Protein AF-A0A9W8MPR3-F1 (afdb_monomer_lite)

Sequence (102 aa):
MVIKRGTTTGLTVGRANNIFSYARIYDDDGDDKAKTSEEWAILPFDSESGAFSKKGDSGSVIVDGLGRIGDPNITYATPISFVLKRTEENGLHANVNPILTA

pLDDT: mean 85.48, std 9.29, range [52.75, 95.94]

Radius of gyration: 14.95 Å; chains: 1; bounding box: 37×35×35 Å

Secondary structure (DSSP, 8-state):
-EEEEETTTEEEEEEEEEEEEEEEE--TT--S--EEEEEEEEEESSSSS--S--TT-TTPPEEETT--EEEE-SSEEEEHHHHHHHHHHTT-----------

Structure (mmCIF, N/CA/C/O backbone):
data_AF-A0A9W8MPR3-F1
#
_entry.id   AF-A0A9W8MPR3-F1
#
loop_
_atom_site.group_PDB
_atom_site.id
_atom_site.type_symbol
_atom_site.label_atom_id
_atom_site.label_alt_id
_atom_site.label_comp_id
_atom_site.label_asym_id
_atom_site.label_entity_id
_atom_site.label_seq_id
_atom_site.pdbx_PDB_ins_code
_atom_site.Cartn_x
_atom_site.Cartn_y
_atom_site.Cartn_z
_atom_site.occupancy
_atom_site.B_iso_or_equiv
_atom_site.auth_seq_id
_atom_site.auth_comp_id
_atom_site.auth_asym_id
_atom_site.auth_atom_id
_atom_site.pdbx_PDB_model_num
ATOM 1 N N . MET A 1 1 ? -11.075 -4.309 -0.416 1.00 92.94 1 MET A N 1
ATOM 2 C CA . MET A 1 1 ? -10.842 -4.039 1.022 1.00 92.94 1 MET A CA 1
ATOM 3 C C . MET A 1 1 ? -9.415 -4.395 1.337 1.00 92.94 1 MET A C 1
ATOM 5 O O . MET A 1 1 ? -8.935 -5.367 0.776 1.00 92.94 1 MET A O 1
ATOM 9 N N . VAL A 1 2 ? -8.782 -3.641 2.222 1.00 94.50 2 VAL A N 1
ATOM 10 C CA . VAL A 1 2 ? -7.411 -3.888 2.670 1.00 94.50 2 VAL A CA 1
ATOM 11 C C . VAL A 1 2 ? -7.368 -4.027 4.183 1.00 94.50 2 VAL A C 1
ATOM 13 O O . VAL A 1 2 ? -8.203 -3.449 4.880 1.00 94.50 2 VAL A O 1
ATOM 16 N N . ILE A 1 3 ? -6.398 -4.782 4.683 1.00 95.56 3 ILE A N 1
ATOM 17 C CA . ILE A 1 3 ? -6.138 -4.969 6.107 1.00 95.56 3 ILE A CA 1
ATOM 18 C C . ILE A 1 3 ? -4.659 -4.738 6.401 1.00 95.56 3 ILE A C 1
ATOM 20 O O . ILE A 1 3 ? -3.793 -5.044 5.579 1.00 95.56 3 ILE A O 1
ATOM 24 N N . LYS A 1 4 ? -4.377 -4.193 7.582 1.00 95.00 4 LYS A N 1
ATOM 25 C CA . LYS A 1 4 ? -3.021 -3.955 8.073 1.00 95.00 4 LYS A CA 1
ATOM 26 C C . LYS A 1 4 ? -2.961 -4.097 9.587 1.00 95.00 4 LYS A C 1
ATOM 28 O O . LYS A 1 4 ? -3.933 -3.797 10.274 1.00 95.00 4 LYS A O 1
ATOM 33 N N . ARG A 1 5 ? -1.796 -4.481 10.121 1.00 95.56 5 ARG A N 1
ATOM 34 C CA . ARG A 1 5 ? -1.468 -4.330 11.547 1.00 95.56 5 ARG A CA 1
ATOM 35 C C . ARG A 1 5 ? -0.304 -3.354 11.733 1.00 95.56 5 ARG A C 1
ATOM 37 O O . ARG A 1 5 ? 0.837 -3.710 11.470 1.00 95.56 5 ARG A O 1
ATOM 44 N N . GLY A 1 6 ? -0.604 -2.125 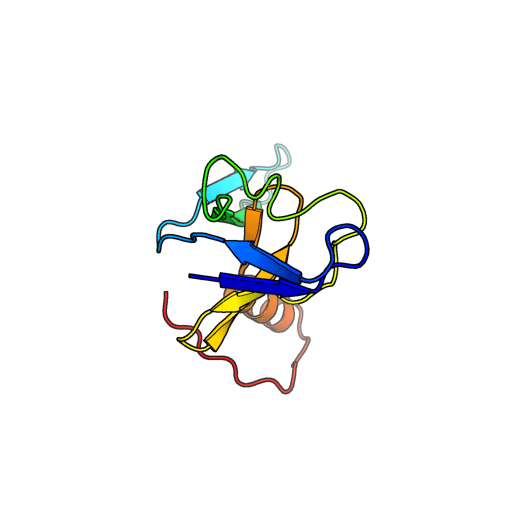12.149 1.00 93.75 6 GLY A N 1
ATOM 45 C CA . GLY A 1 6 ? 0.377 -1.086 12.471 1.00 93.75 6 GLY A CA 1
ATOM 46 C C . GLY A 1 6 ? 0.794 -1.052 13.937 1.00 93.75 6 GLY A C 1
ATOM 47 O O . GLY A 1 6 ? 0.056 -1.507 14.810 1.00 93.75 6 GLY A O 1
ATOM 48 N N . THR A 1 7 ? 1.959 -0.464 14.204 1.00 94.69 7 THR A N 1
ATOM 49 C CA . THR A 1 7 ? 2.472 -0.232 15.564 1.00 94.69 7 THR A CA 1
ATOM 50 C C . THR A 1 7 ? 1.619 0.780 16.328 1.00 94.69 7 THR A C 1
ATOM 52 O O . THR A 1 7 ? 1.413 0.629 17.529 1.00 94.69 7 THR A O 1
ATOM 55 N N . THR A 1 8 ? 1.112 1.812 15.649 1.00 94.38 8 THR A N 1
ATOM 56 C CA . THR A 1 8 ? 0.377 2.920 16.274 1.00 94.38 8 THR A CA 1
ATOM 57 C C . THR A 1 8 ? -1.131 2.729 16.192 1.00 94.38 8 THR A C 1
ATOM 59 O O . THR A 1 8 ? -1.842 3.063 17.137 1.00 94.38 8 THR A O 1
ATOM 62 N N . THR A 1 9 ? -1.638 2.208 15.074 1.00 94.12 9 THR A N 1
ATOM 63 C CA . THR A 1 9 ? -3.086 2.016 14.869 1.00 94.12 9 THR A CA 1
ATOM 64 C C . THR A 1 9 ? -3.589 0.622 15.234 1.00 94.12 9 THR A C 1
ATOM 66 O O . THR A 1 9 ? -4.796 0.424 15.350 1.00 94.12 9 THR A O 1
ATOM 69 N N . GLY A 1 10 ? -2.698 -0.348 15.454 1.00 95.38 10 GLY A N 1
ATOM 70 C CA . GLY A 1 10 ? -3.098 -1.736 15.659 1.00 95.38 10 GLY A CA 1
ATOM 71 C C . GLY A 1 10 ? -3.674 -2.344 14.380 1.00 95.38 10 GLY A C 1
ATOM 72 O O . GLY A 1 10 ? -3.149 -2.125 13.291 1.00 95.38 10 GLY A O 1
ATOM 73 N N . LEU A 1 11 ? -4.719 -3.163 14.509 1.00 95.94 11 LEU A N 1
ATOM 74 C CA . LEU A 1 11 ? -5.389 -3.782 13.364 1.00 95.94 11 LEU A CA 1
ATOM 75 C C . LEU A 1 11 ? -6.388 -2.797 12.746 1.00 95.94 11 LEU A C 1
ATOM 77 O O . LEU A 1 11 ? -7.358 -2.431 13.405 1.00 95.94 11 LEU A O 1
ATOM 81 N N . THR A 1 12 ? -6.188 -2.424 11.485 1.00 95.88 12 THR A N 1
ATOM 82 C CA . THR A 1 12 ? -7.094 -1.539 10.744 1.00 95.88 12 THR A CA 1
ATOM 83 C C . THR A 1 12 ? -7.560 -2.171 9.441 1.00 95.88 12 THR A C 1
ATOM 85 O O . THR A 1 12 ? -6.861 -2.968 8.808 1.00 95.88 12 THR A O 1
ATOM 88 N N . VAL A 1 13 ? -8.777 -1.802 9.043 1.00 95.69 13 VAL A N 1
ATOM 89 C CA . VAL A 1 13 ? -9.411 -2.202 7.787 1.00 95.69 13 VAL A CA 1
ATOM 90 C C . VAL A 1 13 ? -9.716 -0.942 6.989 1.00 95.69 13 VAL A C 1
ATOM 92 O O . VAL A 1 13 ? -10.138 0.070 7.546 1.00 95.69 13 VAL A O 1
ATOM 95 N N . GLY A 1 14 ? -9.470 -0.992 5.684 1.00 94.19 14 GLY A N 1
ATOM 96 C CA . GLY A 1 14 ? -9.621 0.149 4.793 1.00 94.19 14 GLY A CA 1
ATOM 97 C C . GLY A 1 14 ? -10.253 -0.214 3.457 1.00 94.19 14 GLY A C 1
ATOM 98 O O . GLY A 1 14 ? -10.410 -1.385 3.079 1.00 94.19 14 GLY A O 1
ATOM 99 N N . ARG A 1 15 ? -10.611 0.827 2.712 1.00 93.12 15 ARG A N 1
ATOM 100 C CA . ARG A 1 15 ? -11.133 0.735 1.350 1.00 93.12 15 ARG A CA 1
ATOM 101 C C . ARG A 1 15 ? -10.079 1.285 0.408 1.00 93.12 15 ARG A C 1
ATOM 103 O O . ARG A 1 15 ? -9.748 2.462 0.461 1.00 93.12 15 ARG A O 1
ATOM 110 N N . ALA A 1 16 ? -9.581 0.418 -0.455 1.00 90.06 16 ALA A N 1
ATOM 111 C CA . ALA A 1 16 ? -8.680 0.782 -1.529 1.00 90.06 16 ALA A CA 1
ATOM 112 C C . ALA A 1 16 ? -9.392 0.524 -2.861 1.00 90.06 16 ALA A C 1
ATOM 114 O O . ALA A 1 16 ? -10.122 -0.469 -2.979 1.00 90.06 16 ALA A O 1
ATOM 115 N N . ASN A 1 17 ? -9.229 1.429 -3.824 1.00 83.44 17 ASN A N 1
ATOM 116 C CA . ASN A 1 17 ? -9.722 1.261 -5.193 1.00 83.44 17 ASN A CA 1
ATOM 117 C C . ASN A 1 17 ? -8.569 0.812 -6.111 1.00 83.44 17 ASN A C 1
ATOM 119 O O . ASN A 1 17 ? -7.448 0.633 -5.649 1.00 83.44 17 ASN A O 1
ATOM 123 N N . ASN A 1 18 ? -8.832 0.612 -7.401 1.00 81.94 18 ASN A 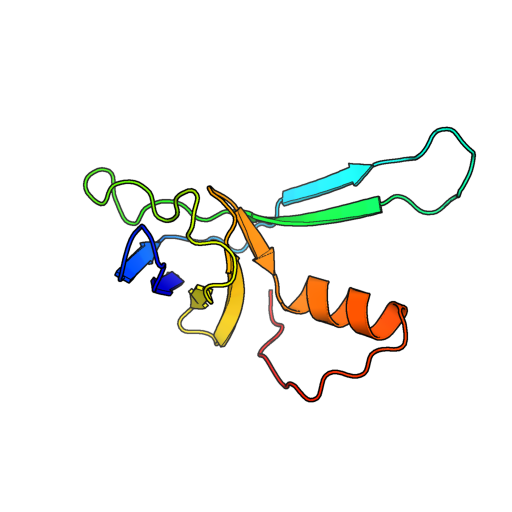N 1
ATOM 124 C CA . ASN A 1 18 ? -7.800 0.210 -8.370 1.00 81.94 18 ASN A CA 1
ATOM 125 C C . ASN A 1 18 ? -7.210 1.420 -9.119 1.00 81.94 18 ASN A C 1
ATOM 127 O O . ASN A 1 18 ? -6.723 1.279 -10.236 1.00 81.94 18 ASN A O 1
ATOM 131 N N . ILE A 1 19 ? -7.319 2.624 -8.548 1.00 83.88 19 ILE A N 1
ATOM 132 C CA . ILE A 1 19 ? -6.825 3.858 -9.160 1.00 83.88 19 ILE A CA 1
ATOM 133 C C . ILE A 1 19 ? -5.598 4.307 -8.373 1.00 83.88 19 ILE A C 1
ATOM 135 O O . ILE A 1 19 ? -5.700 4.692 -7.207 1.00 83.88 19 ILE A O 1
ATOM 139 N N . PHE A 1 20 ? -4.439 4.265 -9.024 1.00 86.31 20 PHE A N 1
ATOM 140 C CA . PHE A 1 20 ? -3.187 4.748 -8.454 1.00 86.31 20 PHE A CA 1
ATOM 141 C C . PHE A 1 20 ? -2.994 6.235 -8.754 1.00 86.31 20 PHE A C 1
ATOM 143 O O . PHE A 1 20 ? -3.309 6.720 -9.844 1.00 86.31 20 PHE A O 1
ATOM 150 N N . SER A 1 21 ? -2.470 6.956 -7.769 1.00 85.56 21 SER A N 1
ATOM 151 C CA . SER A 1 21 ? -1.968 8.313 -7.943 1.00 85.56 21 SER A CA 1
ATOM 152 C C . SER A 1 21 ? -0.549 8.242 -8.499 1.00 85.56 21 SER A C 1
ATOM 154 O O . SER A 1 21 ? 0.277 7.485 -7.989 1.00 85.56 21 SER A O 1
ATOM 156 N N . TYR A 1 22 ? -0.265 9.033 -9.533 1.00 87.50 22 TYR A N 1
ATOM 157 C CA . TYR A 1 22 ? 1.066 9.139 -10.121 1.00 87.50 22 TYR A CA 1
ATOM 158 C C . TYR A 1 22 ? 1.578 10.569 -10.000 1.00 87.50 22 TYR A C 1
ATOM 160 O O . TYR A 1 22 ? 0.935 11.507 -10.472 1.00 87.50 22 TYR A O 1
ATOM 168 N N . ALA A 1 23 ? 2.773 10.723 -9.440 1.00 85.56 23 ALA A N 1
ATOM 169 C CA . ALA A 1 23 ? 3.511 11.980 -9.459 1.00 85.56 23 ALA A CA 1
ATOM 170 C C . ALA A 1 23 ? 4.775 11.807 -10.303 1.00 85.56 23 ALA A C 1
ATOM 172 O O . ALA A 1 23 ? 5.499 10.828 -10.135 1.00 85.56 23 ALA A O 1
ATOM 173 N N . ARG A 1 24 ? 5.045 12.747 -11.215 1.00 86.31 24 ARG A N 1
ATOM 174 C CA . ARG A 1 24 ? 6.281 12.795 -12.010 1.00 86.31 24 ARG A CA 1
ATOM 175 C C . ARG A 1 24 ? 7.039 14.061 -11.650 1.00 86.31 24 ARG A C 1
ATOM 177 O O . ARG A 1 24 ? 6.513 15.154 -11.832 1.00 86.31 24 ARG A O 1
ATOM 184 N N . ILE A 1 25 ? 8.248 13.892 -11.135 1.00 82.81 25 ILE A N 1
ATOM 185 C CA . ILE A 1 25 ? 9.150 14.980 -10.771 1.00 82.81 25 ILE A CA 1
ATOM 186 C C . ILE A 1 25 ? 10.264 15.004 -11.817 1.00 82.81 25 ILE A C 1
ATOM 188 O O . ILE A 1 25 ? 10.928 13.988 -12.033 1.00 82.81 25 ILE A O 1
ATOM 192 N N . TYR A 1 26 ? 10.417 16.138 -12.492 1.00 80.94 26 TYR A N 1
ATOM 193 C CA . TYR A 1 26 ? 11.497 16.390 -13.441 1.00 80.94 26 TYR A CA 1
ATOM 194 C C . TYR A 1 26 ? 12.566 17.199 -12.707 1.00 80.94 26 TYR A C 1
ATOM 196 O O . TYR A 1 26 ? 12.222 18.179 -12.047 1.00 80.94 26 TYR A O 1
ATOM 204 N N . ASP A 1 27 ? 13.821 16.762 -12.769 1.00 75.00 27 ASP A N 1
ATOM 205 C CA . ASP A 1 27 ? 14.935 17.529 -12.215 1.00 75.00 27 ASP A CA 1
ATOM 206 C C . ASP A 1 27 ? 15.378 18.575 -13.258 1.00 75.00 27 ASP A C 1
ATOM 208 O O . ASP A 1 27 ? 15.463 18.264 -14.448 1.00 75.00 27 ASP A O 1
ATOM 212 N N . ASP A 1 28 ? 15.663 19.806 -12.822 1.00 71.62 28 ASP A N 1
ATOM 213 C CA . ASP A 1 28 ? 16.042 20.922 -13.713 1.00 71.62 28 ASP A CA 1
ATOM 214 C C . ASP A 1 28 ? 17.407 20.713 -14.409 1.00 71.62 28 ASP A C 1
ATOM 216 O O . ASP A 1 28 ? 17.701 21.365 -15.410 1.00 71.62 28 ASP A O 1
ATOM 220 N N . ASP A 1 29 ? 18.227 19.773 -13.923 1.00 68.81 29 ASP A N 1
ATOM 221 C CA . ASP A 1 29 ? 19.610 19.538 -14.372 1.00 68.81 29 ASP A CA 1
ATOM 222 C C . ASP A 1 29 ? 19.743 18.627 -15.613 1.00 68.81 29 ASP A C 1
ATOM 224 O O . ASP A 1 29 ? 20.843 18.197 -15.963 1.00 68.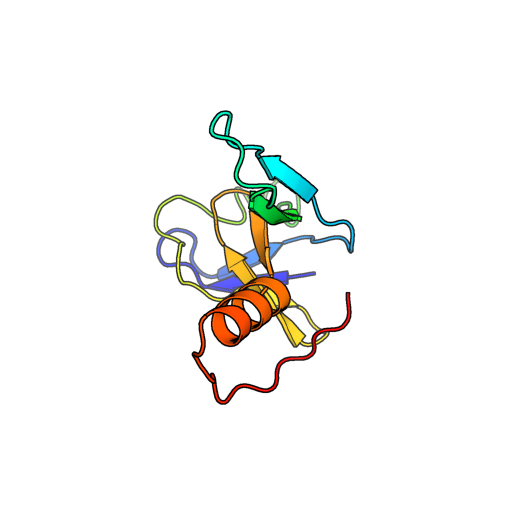81 29 ASP A O 1
ATOM 228 N N . GLY A 1 30 ? 18.645 18.346 -16.322 1.00 54.00 30 GLY A N 1
ATOM 229 C CA . GLY A 1 30 ? 18.698 17.691 -17.637 1.00 54.00 30 GLY A CA 1
ATOM 230 C C . GLY A 1 30 ? 18.942 16.179 -17.614 1.00 54.00 30 GLY A C 1
ATOM 231 O O . GLY A 1 30 ? 19.312 15.606 -18.638 1.00 54.00 30 GLY A O 1
ATOM 232 N N . ASP A 1 31 ? 18.724 15.510 -16.479 1.00 59.66 31 ASP A N 1
ATOM 233 C CA . ASP A 1 31 ? 18.583 14.054 -16.479 1.00 59.66 31 ASP A CA 1
ATOM 234 C C . ASP A 1 31 ? 17.206 13.722 -17.086 1.00 59.66 31 ASP A C 1
ATOM 236 O O . ASP A 1 31 ? 16.164 13.990 -16.485 1.00 59.66 31 ASP A O 1
ATOM 240 N N . ASP A 1 32 ? 17.178 13.164 -18.301 1.00 59.50 32 ASP A N 1
ATOM 241 C CA . ASP A 1 32 ? 15.962 12.892 -19.098 1.00 59.50 32 ASP A CA 1
ATOM 242 C C . ASP A 1 32 ? 14.975 11.893 -18.439 1.00 59.50 32 ASP A C 1
ATOM 244 O O . ASP A 1 32 ? 13.986 11.458 -19.041 1.00 59.50 32 ASP A O 1
ATOM 248 N N . LYS A 1 33 ? 15.224 11.479 -17.193 1.00 67.06 33 LYS A N 1
ATOM 249 C CA . LYS A 1 33 ? 14.460 10.465 -16.468 1.00 67.06 33 LYS A CA 1
ATOM 250 C C . LYS A 1 33 ? 13.650 11.093 -15.339 1.00 67.06 33 LYS A C 1
ATOM 252 O O . LYS A 1 33 ? 14.124 11.261 -14.221 1.00 67.06 33 LYS A O 1
ATOM 257 N N . ALA A 1 34 ? 12.369 11.336 -15.606 1.00 75.94 34 ALA A N 1
ATOM 258 C CA . ALA A 1 34 ? 11.419 11.748 -14.577 1.00 75.94 34 ALA A CA 1
ATOM 259 C C . ALA A 1 34 ? 11.374 10.743 -13.408 1.00 75.94 34 ALA A C 1
ATOM 261 O O . ALA A 1 34 ? 11.108 9.545 -13.591 1.00 75.94 34 ALA A O 1
ATOM 262 N N . LYS A 1 35 ? 11.542 11.233 -12.177 1.00 81.00 35 LYS A N 1
ATOM 263 C CA . LYS A 1 35 ? 11.285 10.457 -10.961 1.00 81.00 35 LYS A CA 1
ATOM 264 C C . LYS A 1 35 ? 9.777 10.283 -10.818 1.00 81.00 35 LYS A C 1
ATOM 266 O O . LYS A 1 35 ? 9.053 11.217 -10.486 1.00 81.00 35 LYS A O 1
ATOM 271 N N . THR A 1 36 ? 9.297 9.079 -11.110 1.00 84.31 36 THR A N 1
ATOM 272 C CA . THR A 1 36 ? 7.885 8.718 -10.937 1.00 84.31 36 THR A CA 1
ATOM 273 C C . THR A 1 36 ? 7.668 8.119 -9.550 1.00 84.31 36 THR A C 1
ATOM 275 O O . THR A 1 36 ? 8.426 7.226 -9.173 1.00 84.31 36 THR A O 1
ATOM 278 N N . SER A 1 37 ? 6.649 8.595 -8.832 1.00 83.25 37 SER A N 1
ATOM 279 C CA . SER A 1 37 ? 6.059 7.961 -7.648 1.00 83.25 37 SER A CA 1
ATOM 280 C C . SER A 1 37 ? 4.690 7.389 -8.015 1.00 83.25 37 SER A C 1
ATOM 282 O O . SER A 1 37 ? 3.956 8.007 -8.791 1.00 83.25 37 SER A O 1
ATOM 284 N N . GLU A 1 38 ? 4.366 6.225 -7.463 1.00 87.75 38 GLU A N 1
ATOM 285 C CA . GLU A 1 38 ? 3.094 5.529 -7.640 1.00 87.75 38 GLU A CA 1
ATOM 286 C C . GLU A 1 38 ? 2.517 5.196 -6.264 1.00 87.75 38 GLU A C 1
ATOM 288 O O . GLU A 1 38 ? 3.159 4.527 -5.453 1.00 87.75 38 GLU A O 1
ATOM 293 N N . GLU A 1 39 ? 1.308 5.678 -5.996 1.00 88.31 39 GLU A N 1
ATOM 294 C CA . GLU A 1 39 ? 0.694 5.633 -4.674 1.00 88.31 39 GLU A CA 1
ATOM 295 C C . GLU A 1 39 ? -0.726 5.062 -4.732 1.00 88.31 39 GLU A C 1
ATOM 297 O O . GLU A 1 39 ? -1.579 5.494 -5.509 1.00 88.31 39 GLU A O 1
ATOM 302 N N . TRP A 1 40 ? -1.002 4.094 -3.864 1.00 90.00 40 TRP A N 1
ATOM 303 C CA . TRP A 1 40 ? -2.297 3.449 -3.702 1.00 90.00 40 TRP A CA 1
ATOM 304 C C . TRP A 1 40 ? -3.128 4.172 -2.645 1.00 90.00 40 TRP A C 1
ATOM 306 O O . TRP A 1 40 ? -2.758 4.201 -1.469 1.00 90.00 40 TRP A O 1
ATOM 316 N N . ALA A 1 41 ? -4.249 4.769 -3.047 1.00 89.81 41 ALA A N 1
ATOM 317 C CA . ALA A 1 41 ? -5.118 5.499 -2.130 1.00 89.81 41 ALA A CA 1
ATOM 318 C C . ALA A 1 41 ? -5.912 4.542 -1.228 1.00 89.81 41 ALA A C 1
ATOM 320 O O . ALA A 1 41 ? -6.639 3.671 -1.719 1.00 89.81 41 ALA A O 1
ATOM 321 N N . ILE A 1 42 ? -5.818 4.740 0.092 1.00 91.50 42 ILE A N 1
ATOM 322 C CA . ILE A 1 42 ? -6.557 3.942 1.074 1.00 91.50 42 ILE A CA 1
ATOM 323 C C . ILE A 1 42 ? -7.366 4.856 1.985 1.00 91.50 42 ILE A C 1
ATOM 325 O O . ILE A 1 42 ? -6.834 5.695 2.710 1.00 91.50 42 ILE A O 1
ATOM 329 N N . LEU A 1 43 ? -8.677 4.648 1.975 1.00 91.62 43 LEU A N 1
ATOM 330 C CA . LEU A 1 43 ? -9.615 5.334 2.851 1.00 91.62 43 LEU A CA 1
ATOM 331 C C . LEU A 1 43 ? -9.926 4.480 4.089 1.00 91.62 43 LEU A C 1
ATOM 333 O O . LEU A 1 43 ? -9.867 3.245 4.011 1.00 91.62 43 LEU A O 1
ATOM 337 N N . PRO A 1 44 ? -10.312 5.108 5.216 1.00 92.75 44 PRO A N 1
ATOM 338 C CA . PRO A 1 44 ? -10.950 4.411 6.328 1.00 92.75 44 PRO A CA 1
ATOM 339 C C . PRO A 1 44 ? -12.116 3.527 5.871 1.00 92.75 44 PRO A C 1
ATOM 341 O O . PRO A 1 44 ? -12.740 3.778 4.835 1.00 92.75 44 PRO A O 1
ATOM 344 N N . PHE A 1 45 ? -12.416 2.486 6.647 1.00 93.88 45 PHE A N 1
ATOM 345 C CA . PHE A 1 45 ? -13.547 1.606 6.361 1.00 93.88 45 PHE A CA 1
ATOM 346 C C . PHE A 1 45 ? -14.883 2.368 6.347 1.00 93.88 45 PHE A C 1
ATOM 348 O O . PHE A 1 45 ? -15.673 2.222 5.411 1.00 93.88 45 PHE A O 1
ATOM 355 N N . ASP A 1 46 ? -15.084 3.236 7.333 1.00 93.00 46 ASP A N 1
ATOM 356 C CA . ASP A 1 46 ? -16.226 4.136 7.467 1.00 93.00 46 ASP A CA 1
ATOM 357 C C . ASP A 1 46 ? -15.804 5.437 8.180 1.00 93.00 46 ASP A C 1
ATOM 359 O O . ASP A 1 46 ? -14.622 5.665 8.454 1.00 93.00 46 ASP A O 1
ATOM 363 N N . SER A 1 47 ? -16.769 6.316 8.456 1.00 91.50 47 SER A N 1
ATOM 364 C CA . SER A 1 47 ? -16.542 7.587 9.152 1.00 91.50 47 SER A CA 1
ATOM 365 C C . SER A 1 47 ? -16.231 7.445 10.646 1.00 91.50 47 SER A C 1
ATOM 367 O O . SER A 1 47 ? -15.809 8.422 11.260 1.00 91.50 47 SER A O 1
ATOM 369 N N . GLU A 1 48 ? -16.439 6.268 11.239 1.00 93.62 48 GLU A N 1
ATOM 370 C CA . GLU A 1 48 ? -16.316 6.026 12.685 1.00 93.62 48 GLU A CA 1
ATOM 371 C C . GLU A 1 48 ? -15.014 5.292 13.048 1.00 93.62 48 GLU A C 1
ATOM 373 O O . GLU A 1 48 ? -14.494 5.442 14.151 1.00 93.62 48 GLU A O 1
ATOM 378 N N . SER A 1 49 ? -14.430 4.565 12.093 1.00 88.88 49 SER A N 1
ATOM 379 C CA . SER A 1 49 ? -13.233 3.727 12.248 1.00 88.88 49 SER A CA 1
ATOM 380 C C . SER A 1 49 ? -11.940 4.512 12.514 1.00 88.88 49 SER A C 1
ATOM 382 O O . SER A 1 49 ? -10.905 3.926 12.834 1.00 88.88 49 SER A O 1
ATOM 384 N N . GLY A 1 50 ? -11.967 5.839 12.369 1.00 91.62 50 GLY A N 1
ATOM 385 C CA . GLY A 1 50 ? -10.781 6.685 12.470 1.00 91.62 50 GLY A CA 1
ATOM 386 C C . GLY A 1 50 ? -9.791 6.474 11.316 1.00 91.62 50 GLY A C 1
ATOM 387 O O . GLY A 1 50 ? -10.122 5.941 10.260 1.00 91.62 50 GLY A O 1
ATOM 388 N N . ALA A 1 51 ? -8.556 6.948 11.487 1.00 92.94 51 ALA A N 1
ATOM 389 C CA . ALA A 1 51 ? -7.542 6.863 10.437 1.00 92.94 51 ALA A CA 1
ATOM 390 C C . ALA A 1 51 ? -7.078 5.414 10.201 1.00 92.94 51 ALA A C 1
ATOM 392 O O . ALA A 1 51 ? -6.715 4.722 11.151 1.00 92.94 51 ALA A O 1
ATOM 393 N N . PHE A 1 52 ? -7.004 5.001 8.931 1.00 94.00 52 PHE A N 1
ATOM 394 C CA . PHE A 1 52 ? -6.481 3.687 8.537 1.00 94.00 52 PHE A CA 1
ATOM 395 C C . PHE A 1 52 ? -4.998 3.496 8.908 1.00 94.00 52 PHE A C 1
ATOM 397 O O . PHE A 1 52 ? -4.598 2.403 9.308 1.00 94.00 52 PHE A O 1
ATOM 404 N N . SER A 1 53 ? -4.188 4.552 8.783 1.00 93.56 53 SER A N 1
ATOM 405 C CA . SER A 1 53 ? -2.764 4.562 9.128 1.00 93.56 53 SER A CA 1
ATOM 406 C C . SER A 1 53 ? -2.388 5.884 9.803 1.00 93.56 53 SER A C 1
ATOM 408 O O . SER A 1 53 ? -3.000 6.927 9.552 1.00 93.56 53 SER A O 1
ATOM 410 N N . LYS A 1 54 ? -1.400 5.847 10.702 1.00 93.38 54 LYS A N 1
ATOM 411 C CA . LYS A 1 54 ? -0.855 7.025 11.400 1.00 93.38 54 LYS A CA 1
ATOM 412 C C . LYS A 1 54 ? 0.672 6.991 11.416 1.00 93.38 54 LYS A C 1
ATOM 414 O O . LYS A 1 54 ? 1.290 5.954 11.202 1.00 93.38 54 LYS A O 1
ATOM 419 N N . LYS A 1 55 ? 1.300 8.131 11.723 1.00 91.19 55 LYS A N 1
ATOM 420 C CA . LYS A 1 55 ? 2.753 8.199 11.942 1.00 91.19 55 LYS A CA 1
ATOM 421 C C . LYS A 1 55 ? 3.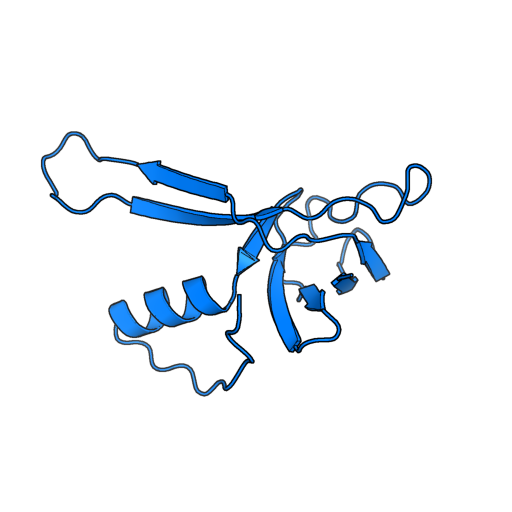184 7.122 12.950 1.00 91.19 55 LYS A C 1
ATOM 423 O O . LYS A 1 55 ? 2.636 7.078 14.046 1.00 91.19 55 LYS A O 1
ATOM 428 N N . GLY A 1 56 ? 4.171 6.309 12.568 1.00 90.62 56 GLY A N 1
ATOM 429 C CA . GLY A 1 56 ? 4.646 5.151 13.339 1.00 90.62 56 GLY A CA 1
ATOM 430 C C . GLY A 1 56 ? 4.211 3.796 12.770 1.00 90.62 56 GLY A C 1
ATOM 431 O O . GLY A 1 56 ? 4.763 2.770 13.152 1.00 90.62 56 GLY A O 1
ATOM 432 N N . ASP A 1 57 ? 3.281 3.789 11.815 1.00 92.38 57 ASP A N 1
ATOM 433 C CA . ASP A 1 57 ? 2.831 2.576 11.131 1.00 92.38 57 ASP A CA 1
ATOM 434 C C . ASP A 1 57 ? 3.681 2.162 9.922 1.00 92.38 57 ASP A C 1
ATOM 436 O O . ASP A 1 57 ? 3.471 1.069 9.389 1.00 92.38 57 ASP A O 1
ATOM 440 N N . SER A 1 58 ? 4.600 3.016 9.472 1.00 87.25 58 SER A N 1
ATOM 441 C CA . SER A 1 58 ? 5.499 2.745 8.345 1.00 87.25 58 SER A CA 1
ATOM 442 C C . SER A 1 58 ? 6.246 1.419 8.524 1.00 87.25 58 SER A C 1
ATOM 444 O O . SER A 1 58 ? 6.678 1.100 9.633 1.00 87.25 58 SER A O 1
ATOM 446 N N . GLY A 1 59 ? 6.387 0.644 7.446 1.00 85.81 59 GLY A N 1
ATOM 447 C CA . GLY A 1 59 ? 7.019 -0.677 7.469 1.00 85.81 59 GLY A CA 1
ATOM 448 C C . GLY A 1 59 ? 6.097 -1.833 7.876 1.00 85.81 59 GLY A C 1
ATOM 449 O O . GLY A 1 59 ? 6.531 -2.983 7.891 1.00 85.81 59 GLY A O 1
ATOM 450 N N . SER A 1 60 ? 4.827 -1.571 8.203 1.00 91.75 60 SER A N 1
ATOM 451 C CA . SER A 1 60 ? 3.825 -2.644 8.312 1.00 91.75 60 SER A CA 1
ATOM 452 C C . SER A 1 60 ? 3.284 -3.041 6.939 1.00 91.75 60 SER A C 1
ATOM 454 O O . SER A 1 60 ? 3.386 -2.293 5.983 1.00 91.75 60 SER A O 1
ATOM 456 N N . VAL A 1 61 ? 2.695 -4.226 6.810 1.00 91.69 61 VAL A N 1
ATOM 457 C CA . VAL A 1 61 ? 2.243 -4.724 5.503 1.00 91.69 61 VAL A CA 1
ATOM 458 C C . VAL A 1 61 ? 0.742 -4.511 5.343 1.00 91.69 61 VAL A C 1
ATOM 460 O O . VAL A 1 61 ? -0.040 -4.953 6.188 1.00 91.69 61 VAL A O 1
ATOM 463 N N . ILE A 1 62 ? 0.340 -3.857 4.253 1.00 93.06 62 ILE A N 1
ATOM 464 C CA . ILE A 1 62 ? -1.052 -3.807 3.799 1.00 93.06 62 ILE A CA 1
ATOM 465 C C . ILE A 1 62 ? -1.281 -4.948 2.821 1.00 93.06 62 ILE A C 1
ATOM 467 O O . ILE A 1 62 ? -0.510 -5.099 1.876 1.00 93.06 62 ILE A O 1
ATOM 471 N N . VAL A 1 63 ? -2.366 -5.698 3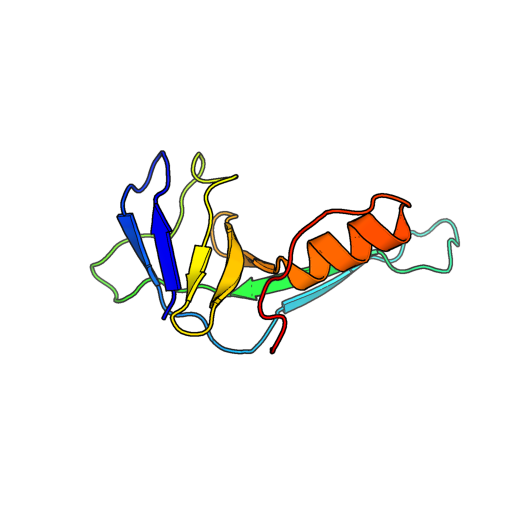.007 1.00 92.94 63 VAL A N 1
ATOM 472 C CA . VAL A 1 63 ? -2.797 -6.741 2.068 1.00 92.94 63 VAL A CA 1
ATOM 473 C C . VAL A 1 63 ? -4.284 -6.625 1.755 1.00 92.94 63 VAL A C 1
ATOM 475 O O . VAL A 1 63 ? -5.070 -6.206 2.607 1.00 92.94 63 VAL A O 1
ATOM 478 N N . ASP A 1 64 ? -4.691 -7.012 0.549 1.00 91.25 64 ASP A N 1
ATOM 479 C CA . ASP A 1 64 ? -6.100 -7.250 0.223 1.00 91.25 64 ASP A CA 1
ATOM 480 C C . ASP A 1 64 ? -6.426 -8.740 0.044 1.00 91.25 64 ASP A C 1
ATOM 482 O O . ASP A 1 64 ? -5.552 -9.605 0.076 1.00 91.25 64 ASP A O 1
ATOM 486 N N . GLY A 1 65 ? -7.713 -9.047 -0.150 1.00 87.56 65 GLY A N 1
ATOM 487 C CA . GLY A 1 65 ? -8.186 -10.418 -0.374 1.00 87.56 65 GLY A CA 1
ATOM 488 C C . GLY A 1 65 ? -7.743 -11.048 -1.701 1.00 87.56 65 GLY A C 1
ATOM 489 O O . GLY A 1 65 ? -8.032 -12.219 -1.922 1.00 87.56 65 GLY A O 1
ATOM 490 N N . LEU A 1 66 ? -7.070 -10.294 -2.576 1.00 86.69 66 LEU A N 1
ATOM 491 C CA . LEU A 1 66 ? -6.520 -10.763 -3.851 1.00 86.69 66 LEU A CA 1
ATOM 492 C C . LEU A 1 66 ? -4.993 -10.931 -3.793 1.00 86.69 66 LEU A C 1
ATOM 494 O O . LEU A 1 66 ? -4.384 -11.304 -4.791 1.00 86.69 66 LEU A O 1
ATOM 498 N N . GLY A 1 67 ? -4.370 -10.673 -2.639 1.00 83.56 67 GLY A N 1
ATOM 499 C CA . GLY A 1 67 ? -2.928 -10.806 -2.452 1.00 83.56 67 GLY A CA 1
ATOM 500 C C . GLY A 1 67 ? -2.106 -9.621 -2.962 1.00 83.56 67 GLY A C 1
ATOM 501 O O . GLY A 1 67 ? -0.885 -9.750 -3.054 1.00 83.56 67 GLY A O 1
ATOM 502 N N . ARG A 1 68 ? -2.728 -8.471 -3.267 1.00 86.44 68 ARG A N 1
ATOM 503 C CA . ARG A 1 68 ? -1.994 -7.224 -3.538 1.00 86.44 68 ARG A CA 1
ATOM 504 C C . ARG A 1 68 ? -1.398 -6.697 -2.240 1.00 86.44 68 ARG A C 1
ATOM 506 O O . ARG A 1 68 ? -2.053 -6.736 -1.197 1.00 86.44 68 ARG A O 1
ATOM 513 N N . ILE A 1 69 ? -0.170 -6.190 -2.317 1.00 88.50 69 ILE A N 1
ATOM 514 C CA . ILE A 1 69 ? 0.606 -5.752 -1.152 1.00 88.50 69 ILE A CA 1
ATOM 515 C C . ILE A 1 69 ? 1.049 -4.299 -1.326 1.00 88.50 69 ILE A C 1
ATOM 517 O O . ILE A 1 69 ? 1.462 -3.901 -2.418 1.00 88.50 69 ILE A O 1
ATOM 521 N N . GLY A 1 70 ? 1.010 -3.526 -0.240 1.00 86.50 70 GLY A N 1
ATOM 522 C CA . GLY A 1 70 ? 1.589 -2.185 -0.182 1.00 86.50 70 GLY A CA 1
ATOM 523 C C . GLY A 1 70 ? 2.205 -1.856 1.177 1.00 86.50 70 GLY A C 1
ATOM 524 O O . GLY A 1 70 ? 1.850 -2.458 2.193 1.00 86.50 70 GLY A O 1
ATOM 525 N N . ASP A 1 71 ? 3.118 -0.889 1.186 1.00 84.94 71 ASP A N 1
ATOM 526 C CA . ASP A 1 71 ? 3.719 -0.321 2.401 1.00 84.94 71 ASP A CA 1
ATOM 527 C C . ASP A 1 71 ? 3.017 1.004 2.755 1.00 84.94 71 ASP A C 1
ATOM 529 O O . ASP A 1 71 ? 2.943 1.889 1.899 1.00 84.94 71 ASP A O 1
ATOM 533 N N . PRO A 1 72 ? 2.445 1.155 3.964 1.00 83.12 72 PRO A N 1
ATOM 534 C CA . PRO A 1 72 ? 1.699 2.332 4.373 1.00 83.12 72 PRO A CA 1
ATOM 535 C C . PRO A 1 72 ? 2.596 3.553 4.571 1.00 83.12 72 PRO A C 1
ATOM 537 O O . PRO A 1 72 ? 3.552 3.570 5.348 1.00 83.12 72 PRO A O 1
ATOM 540 N N . ASN A 1 73 ? 2.131 4.654 4.012 1.00 79.06 73 ASN A N 1
ATOM 541 C CA . ASN A 1 73 ? 2.365 5.981 4.544 1.00 79.06 73 ASN A CA 1
ATOM 542 C C . ASN A 1 73 ? 1.182 6.365 5.466 1.00 79.06 73 ASN A C 1
ATOM 544 O O . ASN A 1 73 ? 0.538 5.494 6.060 1.00 79.06 73 ASN A O 1
ATOM 548 N N . ILE A 1 74 ? 0.864 7.654 5.624 1.00 73.81 74 ILE A N 1
ATOM 549 C CA . ILE A 1 74 ? -0.308 8.080 6.418 1.00 73.81 74 ILE A CA 1
ATOM 550 C C . ILE A 1 74 ? -1.631 7.804 5.676 1.00 73.81 74 ILE A C 1
ATOM 552 O O . ILE A 1 74 ? -2.569 7.274 6.263 1.00 73.81 74 ILE A O 1
ATOM 556 N N . THR A 1 75 ? -1.716 8.149 4.390 1.00 69.12 75 THR A N 1
ATOM 557 C CA . THR A 1 75 ? -2.966 8.056 3.597 1.00 69.12 75 THR A CA 1
ATOM 558 C C . THR A 1 75 ? -2.817 7.197 2.343 1.00 69.12 75 THR A C 1
ATOM 560 O O . THR A 1 75 ? -3.785 6.624 1.847 1.00 69.12 75 THR A O 1
ATOM 563 N N . TYR A 1 76 ? -1.591 7.084 1.851 1.00 80.25 76 TYR A N 1
ATOM 564 C CA . TYR A 1 76 ? -1.250 6.334 0.655 1.00 80.25 76 TYR A CA 1
ATOM 565 C C . TYR A 1 76 ? -0.383 5.144 1.014 1.00 80.25 76 TYR A C 1
ATOM 567 O O . TYR A 1 76 ? 0.241 5.131 2.074 1.00 80.25 76 TYR A O 1
ATOM 575 N N . ALA A 1 77 ? -0.332 4.161 0.128 1.00 84.94 77 ALA A N 1
ATOM 576 C CA . ALA A 1 77 ? 0.605 3.061 0.227 1.00 84.94 77 ALA A CA 1
ATOM 577 C C . ALA A 1 77 ? 1.416 2.921 -1.054 1.00 84.94 77 ALA A C 1
ATOM 579 O O . ALA A 1 77 ? 0.867 3.041 -2.145 1.00 84.94 77 ALA A O 1
ATOM 580 N N . THR A 1 78 ? 2.703 2.623 -0.935 1.00 86.25 78 THR A N 1
ATOM 581 C CA . THR A 1 78 ? 3.528 2.307 -2.104 1.00 86.25 78 THR A CA 1
ATOM 582 C C . THR A 1 78 ? 3.255 0.856 -2.508 1.00 86.25 78 THR A C 1
ATOM 584 O O . THR A 1 78 ? 3.447 -0.034 -1.671 1.00 86.25 78 THR A O 1
ATOM 587 N N . PRO A 1 79 ? 2.807 0.570 -3.744 1.00 85.19 79 PRO A N 1
ATOM 588 C CA . PRO A 1 79 ? 2.572 -0.801 -4.188 1.00 85.19 79 PRO A CA 1
ATOM 589 C C . PRO A 1 79 ? 3.867 -1.617 -4.198 1.00 85.19 79 PRO A C 1
ATOM 591 O O . PRO A 1 79 ? 4.907 -1.142 -4.660 1.00 85.19 79 PRO A O 1
ATOM 594 N N . ILE A 1 80 ? 3.811 -2.880 -3.763 1.00 85.50 80 ILE A N 1
ATOM 595 C CA . ILE A 1 80 ? 4.995 -3.753 -3.783 1.00 85.50 80 ILE A CA 1
ATOM 596 C C . ILE A 1 80 ? 5.511 -3.980 -5.209 1.00 85.50 80 ILE A C 1
ATOM 598 O O . ILE A 1 80 ? 6.710 -4.128 -5.410 1.00 85.50 80 ILE A O 1
ATOM 602 N N . SER A 1 81 ? 4.618 -3.967 -6.205 1.00 84.56 81 SER A N 1
ATOM 603 C CA . SER A 1 81 ? 4.960 -4.092 -7.625 1.00 84.56 81 SER A CA 1
ATOM 604 C C . SER A 1 81 ? 5.939 -3.005 -8.061 1.00 84.56 81 SER A C 1
ATOM 606 O O . SER A 1 81 ? 6.946 -3.292 -8.710 1.00 84.56 81 SER A O 1
ATOM 608 N N . PHE A 1 82 ? 5.679 -1.769 -7.637 1.00 85.56 82 PHE A N 1
ATOM 609 C CA . PHE A 1 82 ? 6.532 -0.624 -7.901 1.00 85.56 82 PHE A CA 1
ATOM 610 C C . PHE A 1 82 ? 7.893 -0.763 -7.199 1.00 85.56 82 PHE A C 1
ATOM 612 O O . PHE A 1 82 ? 8.934 -0.559 -7.825 1.00 85.56 82 PHE A O 1
ATOM 619 N N . VAL A 1 83 ? 7.903 -1.179 -5.926 1.00 86.00 83 VAL A N 1
ATOM 620 C CA . VAL A 1 83 ? 9.143 -1.403 -5.157 1.00 86.00 83 VAL A CA 1
ATOM 621 C C . VAL A 1 83 ? 10.010 -2.487 -5.797 1.00 86.00 83 VAL A C 1
ATOM 623 O O . VAL A 1 83 ? 11.214 -2.288 -5.954 1.00 86.00 83 VAL A O 1
ATOM 626 N N . LEU A 1 84 ? 9.418 -3.617 -6.191 1.00 87.19 84 LEU A N 1
ATOM 627 C CA . LEU A 1 84 ? 10.149 -4.731 -6.799 1.00 87.19 84 LEU A CA 1
ATOM 628 C C . LEU A 1 84 ? 10.751 -4.350 -8.141 1.00 87.19 84 LEU A C 1
ATOM 630 O O . LEU A 1 84 ? 11.937 -4.587 -8.349 1.00 87.19 84 LEU A O 1
ATOM 634 N N . LYS A 1 85 ? 9.978 -3.673 -8.995 1.00 86.88 85 LYS A N 1
ATOM 635 C CA . LYS A 1 85 ? 10.482 -3.150 -10.265 1.00 86.88 85 LYS A CA 1
ATOM 636 C C . LYS A 1 85 ? 11.688 -2.230 -10.053 1.00 86.88 85 LYS A C 1
ATOM 638 O O . LYS A 1 85 ? 12.715 -2.404 -10.696 1.00 86.88 85 LYS A O 1
ATOM 643 N N . ARG A 1 86 ? 11.597 -1.282 -9.113 1.00 86.75 86 ARG A N 1
ATOM 644 C CA . ARG A 1 86 ? 12.712 -0.374 -8.787 1.00 86.75 86 ARG A CA 1
ATOM 645 C C . ARG A 1 86 ? 13.922 -1.112 -8.221 1.00 86.75 86 ARG A C 1
ATOM 647 O O . ARG A 1 86 ? 15.051 -0.741 -8.512 1.00 86.75 86 ARG A O 1
ATOM 654 N N . THR A 1 87 ? 13.699 -2.134 -7.407 1.00 86.88 87 THR A N 1
ATOM 655 C CA . THR A 1 87 ? 14.758 -2.944 -6.792 1.00 86.88 87 THR A CA 1
ATOM 656 C C . THR A 1 87 ? 15.519 -3.729 -7.869 1.00 86.88 87 THR A C 1
ATOM 658 O O . THR A 1 87 ? 16.748 -3.677 -7.908 1.00 86.88 87 THR A O 1
ATOM 661 N N . GLU A 1 88 ? 14.799 -4.336 -8.816 1.00 87.81 88 GLU A N 1
ATOM 662 C CA . GLU A 1 88 ? 15.370 -5.029 -9.977 1.00 87.81 88 GLU A CA 1
ATOM 663 C C . GLU A 1 88 ? 16.145 -4.079 -10.905 1.00 87.81 88 GLU A C 1
ATOM 665 O O . GLU A 1 88 ? 17.282 -4.373 -11.269 1.00 87.81 88 GLU A O 1
ATOM 670 N N . GLU A 1 89 ? 15.592 -2.899 -11.216 1.00 88.12 89 GLU A N 1
ATOM 671 C CA . GLU A 1 89 ? 16.277 -1.850 -11.997 1.00 88.12 89 GLU A CA 1
ATOM 672 C C . GLU A 1 89 ? 17.609 -1.399 -11.364 1.00 88.12 89 GLU A C 1
ATOM 674 O O . GLU A 1 89 ? 18.493 -0.917 -12.071 1.00 88.12 89 GLU A O 1
ATOM 679 N N . ASN A 1 90 ? 17.770 -1.569 -10.047 1.00 88.12 90 ASN A N 1
ATOM 680 C CA . ASN A 1 90 ? 18.991 -1.249 -9.301 1.00 88.12 90 ASN A CA 1
ATOM 681 C C . ASN A 1 90 ? 19.878 -2.482 -9.018 1.00 88.12 90 ASN A C 1
ATOM 683 O O . ASN A 1 90 ? 20.814 -2.395 -8.223 1.00 88.12 90 ASN A O 1
ATOM 687 N N . GLY A 1 91 ? 19.612 -3.627 -9.657 1.00 89.94 91 GLY A N 1
ATOM 688 C CA . GLY A 1 91 ? 20.447 -4.833 -9.565 1.00 89.94 91 GLY A CA 1
ATOM 689 C C . GLY A 1 91 ? 20.228 -5.680 -8.307 1.00 89.94 91 GLY A C 1
ATOM 690 O O . GLY A 1 91 ? 21.051 -6.538 -7.988 1.00 89.94 91 GLY A O 1
ATOM 691 N N . LEU A 1 92 ? 19.136 -5.452 -7.575 1.00 88.69 92 LEU A N 1
ATOM 692 C CA . LEU A 1 92 ? 18.750 -6.258 -6.421 1.00 88.69 92 LEU A CA 1
ATOM 693 C C . LEU A 1 92 ? 17.675 -7.273 -6.834 1.00 88.69 92 LEU A C 1
ATOM 695 O O . LEU A 1 92 ? 16.607 -6.913 -7.322 1.00 88.69 92 LEU A O 1
ATOM 699 N N . HIS A 1 93 ? 17.934 -8.556 -6.586 1.00 84.75 93 HIS A N 1
ATOM 700 C CA . HIS A 1 93 ? 17.011 -9.644 -6.917 1.00 84.75 93 HIS A CA 1
ATOM 701 C C . HIS A 1 93 ? 16.346 -10.186 -5.651 1.00 84.75 93 HIS A C 1
ATOM 703 O O . HIS A 1 93 ? 16.874 -11.067 -4.971 1.00 84.75 93 HIS A O 1
ATOM 709 N N . ALA A 1 94 ? 15.181 -9.635 -5.310 1.00 82.56 94 ALA A N 1
ATOM 710 C CA . ALA A 1 94 ? 14.385 -10.122 -4.191 1.00 82.56 94 ALA A CA 1
ATOM 711 C C . ALA A 1 94 ? 13.720 -11.465 -4.542 1.00 82.56 94 ALA A C 1
ATOM 713 O O . ALA A 1 94 ? 13.048 -11.585 -5.562 1.00 82.56 94 ALA A O 1
ATOM 714 N N . ASN A 1 95 ? 13.861 -12.472 -3.677 1.00 85.00 95 ASN A N 1
ATOM 715 C CA . ASN A 1 95 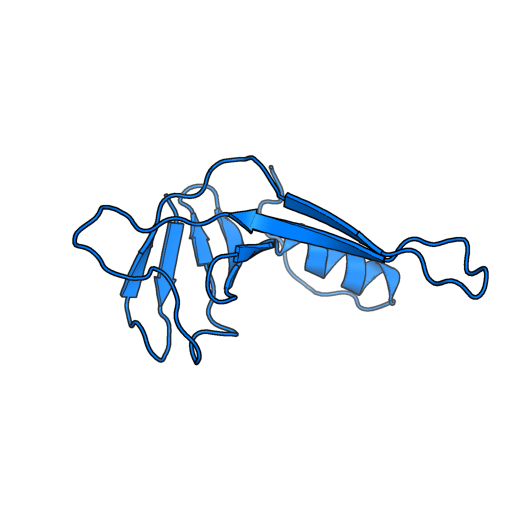? 13.195 -13.767 -3.843 1.00 85.00 95 ASN A CA 1
ATOM 716 C C . ASN A 1 95 ? 11.758 -13.716 -3.294 1.00 85.00 95 ASN A C 1
ATOM 718 O O . ASN A 1 95 ? 11.478 -14.219 -2.204 1.00 85.00 95 ASN A O 1
ATOM 722 N N . VAL A 1 96 ? 10.859 -13.051 -4.020 1.00 80.25 96 VAL A N 1
ATOM 723 C CA . VAL A 1 96 ? 9.446 -12.893 -3.647 1.00 80.25 96 VAL A CA 1
ATOM 724 C C . VAL A 1 96 ? 8.536 -13.094 -4.858 1.00 80.25 96 VAL A C 1
ATOM 726 O O . VAL A 1 96 ? 8.899 -12.741 -5.973 1.00 80.25 96 VAL A O 1
ATOM 729 N N . ASN A 1 97 ? 7.334 -13.636 -4.638 1.00 78.06 97 ASN A N 1
ATOM 730 C CA . ASN A 1 97 ? 6.358 -13.930 -5.699 1.00 78.06 97 ASN A CA 1
ATOM 731 C C . ASN A 1 97 ? 4.955 -13.397 -5.339 1.00 78.06 97 ASN A C 1
ATOM 733 O O . ASN A 1 97 ? 4.051 -14.193 -5.074 1.00 78.06 97 ASN A O 1
ATOM 737 N N . PRO A 1 98 ? 4.757 -12.068 -5.239 1.00 75.25 98 PRO A N 1
ATOM 738 C CA . PRO A 1 98 ? 3.440 -11.499 -4.962 1.00 75.25 98 PRO A CA 1
ATOM 739 C C . PRO A 1 98 ? 2.528 -11.556 -6.195 1.00 75.25 98 PRO A C 1
ATOM 741 O O . PRO A 1 98 ? 2.987 -11.643 -7.334 1.00 75.25 98 PRO A O 1
ATOM 744 N N . ILE A 1 99 ? 1.219 -11.431 -5.975 1.00 74.69 99 ILE A N 1
ATOM 745 C CA . ILE A 1 99 ? 0.264 -11.205 -7.061 1.00 74.69 99 ILE A CA 1
ATOM 746 C C . ILE A 1 99 ? 0.348 -9.723 -7.456 1.00 74.69 99 ILE A C 1
ATOM 748 O O . ILE A 1 99 ? 0.041 -8.838 -6.660 1.00 74.69 99 ILE A O 1
ATOM 752 N N . LEU A 1 100 ? 0.804 -9.458 -8.684 1.00 69.19 100 LEU A N 1
ATOM 753 C CA . LEU A 1 100 ? 1.087 -8.107 -9.195 1.00 69.19 100 LEU A CA 1
ATOM 754 C C . LEU A 1 100 ? -0.077 -7.478 -9.979 1.00 69.19 100 LEU A C 1
ATOM 756 O O . LEU A 1 100 ? 0.086 -6.403 -10.552 1.00 69.19 100 LEU A O 1
ATOM 760 N N . THR A 1 101 ? -1.232 -8.141 -10.062 1.00 57.03 101 THR A N 1
ATOM 761 C CA . THR A 1 101 ? -2.380 -7.633 -10.827 1.00 57.03 101 THR A CA 1
ATOM 762 C C . THR A 1 101 ? -2.905 -6.330 -10.226 1.00 57.03 101 THR A C 1
ATOM 764 O O . THR A 1 101 ? -3.194 -6.290 -9.031 1.00 57.03 101 THR A O 1
ATOM 767 N N . ALA A 1 102 ? -3.019 -5.296 -11.066 1.00 52.75 102 ALA A N 1
ATOM 768 C CA . ALA A 1 102 ? -3.583 -3.982 -10.744 1.00 52.75 102 ALA A CA 1
ATOM 769 C C . ALA A 1 102 ? -5.102 -4.042 -10.511 1.00 52.75 102 ALA A C 1
ATOM 771 O O . ALA A 1 102 ? -5.804 -4.672 -11.334 1.00 52.75 102 ALA A O 1
#

Organism: NCBI:txid84603

Foldseek 3Di:
DKWWAFPPLGIFDWDWDPDWDWDWADDPPPPPDTDIAIWTFTGGPDPVRPFRDDPRRFPIWMADPQQWIFTDDRGITGTVLNVCVVCVVVVHDDPDDTDPDD